Protein AF-A0A016U207-F1 (afdb_monomer_lite)

Structure (mmCIF, N/CA/C/O backbone):
data_AF-A0A016U207-F1
#
_entry.id   AF-A0A016U207-F1
#
loop_
_atom_site.group_PDB
_atom_site.id
_atom_site.type_symbol
_atom_site.label_atom_id
_atom_site.label_alt_id
_atom_site.label_comp_id
_atom_site.label_asym_id
_atom_site.label_entity_id
_atom_site.label_seq_id
_atom_site.pdbx_PDB_ins_code
_atom_site.Cartn_x
_atom_site.Cartn_y
_atom_site.Cartn_z
_atom_site.occupancy
_atom_site.B_iso_or_equiv
_atom_site.auth_seq_id
_atom_site.auth_comp_id
_atom_site.auth_asym_id
_atom_site.auth_atom_id
_atom_site.pdbx_PDB_model_num
ATOM 1 N N . MET A 1 1 ? -13.233 18.267 -4.872 1.00 52.25 1 MET A N 1
ATOM 2 C CA . MET A 1 1 ? -13.282 16.976 -4.145 1.00 52.25 1 MET A CA 1
ATOM 3 C C . MET A 1 1 ? -12.958 17.072 -2.658 1.00 52.25 1 MET A C 1
ATOM 5 O O . MET A 1 1 ? -13.547 16.322 -1.901 1.00 52.25 1 MET A O 1
ATOM 9 N N . GLN A 1 2 ? -12.142 18.030 -2.201 1.00 55.88 2 GLN A N 1
ATOM 10 C CA . GLN A 1 2 ? -11.901 18.260 -0.763 1.00 55.88 2 GLN A CA 1
ATOM 11 C C . GLN A 1 2 ? -13.176 18.560 0.059 1.00 55.88 2 GLN A C 1
ATOM 13 O O . GLN A 1 2 ? -13.174 18.408 1.270 1.00 55.88 2 GLN A O 1
ATOM 18 N N . LYS A 1 3 ? -14.283 18.926 -0.605 1.00 65.19 3 LYS A N 1
ATOM 19 C CA . LYS A 1 3 ? -15.594 19.196 0.007 1.00 65.19 3 LYS A CA 1
ATOM 20 C C . LYS A 1 3 ? -16.264 17.965 0.649 1.00 65.19 3 L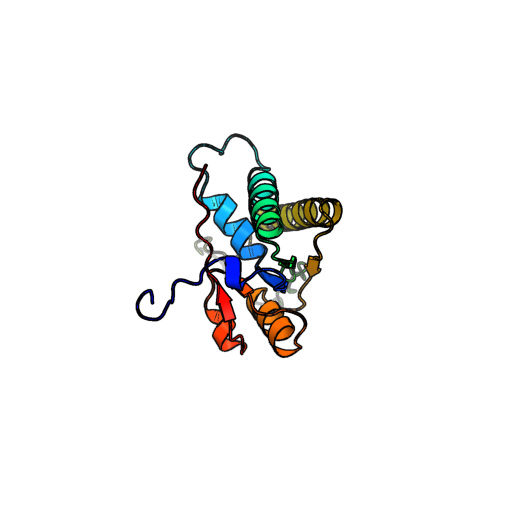YS A C 1
ATOM 22 O O . LYS A 1 3 ? -17.141 18.153 1.479 1.00 65.19 3 LYS A O 1
ATOM 27 N N . TYR A 1 4 ? -15.871 16.745 0.271 1.00 78.44 4 TYR A N 1
ATOM 28 C CA . TYR A 1 4 ? -16.461 15.494 0.783 1.00 78.44 4 TYR A CA 1
ATOM 29 C C . TYR A 1 4 ? -15.453 14.607 1.525 1.00 78.44 4 TYR A C 1
ATOM 31 O O . TYR A 1 4 ? -15.768 13.472 1.860 1.00 78.44 4 TYR A O 1
ATOM 39 N N . ALA A 1 5 ? -14.234 15.104 1.751 1.00 84.69 5 ALA A N 1
ATOM 40 C CA . ALA A 1 5 ? -13.231 14.393 2.528 1.00 84.69 5 ALA A CA 1
ATOM 41 C C . ALA A 1 5 ? -13.355 14.793 4.001 1.00 84.69 5 ALA A C 1
ATOM 43 O O . ALA A 1 5 ? -13.371 15.982 4.321 1.00 84.69 5 ALA A O 1
ATOM 44 N N . GLU A 1 6 ? -13.409 13.803 4.884 1.00 91.12 6 GLU A N 1
ATOM 45 C CA . GLU A 1 6 ? -13.373 14.006 6.328 1.00 91.12 6 GLU A CA 1
ATOM 46 C C . GLU A 1 6 ? -11.955 13.764 6.862 1.00 91.12 6 GLU A C 1
ATOM 48 O O . GLU A 1 6 ? -11.246 12.861 6.415 1.00 91.12 6 GLU A O 1
ATOM 53 N N . GLN A 1 7 ? -11.525 14.592 7.815 1.00 91.56 7 GLN A N 1
ATOM 54 C CA . GLN A 1 7 ? -10.277 14.381 8.546 1.00 91.56 7 GLN A CA 1
ATOM 55 C C . GLN A 1 7 ? -10.471 13.233 9.535 1.00 91.56 7 GLN A C 1
ATOM 57 O O . GLN A 1 7 ? -11.196 13.370 10.517 1.00 91.56 7 GLN A O 1
ATOM 62 N N . VAL A 1 8 ? -9.794 12.115 9.291 1.00 91.00 8 VAL A N 1
ATOM 63 C CA . VAL A 1 8 ? -9.872 10.934 10.153 1.00 91.00 8 VAL A CA 1
ATOM 64 C C . VAL A 1 8 ? -8.689 10.935 11.129 1.00 91.00 8 VAL A C 1
ATOM 66 O O . VAL A 1 8 ? -7.538 10.930 10.683 1.00 91.00 8 VAL A O 1
ATOM 69 N N . PRO A 1 9 ? -8.919 10.922 12.458 1.00 91.56 9 PRO A N 1
ATOM 70 C CA . PRO A 1 9 ? -7.837 10.803 13.427 1.00 91.56 9 PRO A CA 1
ATOM 71 C C . PRO A 1 9 ? -7.105 9.469 13.263 1.00 91.56 9 PRO A C 1
ATOM 73 O O . PRO A 1 9 ? -7.734 8.411 13.210 1.00 91.56 9 PRO A O 1
ATOM 76 N N . THR A 1 10 ? -5.773 9.494 13.257 1.00 88.50 10 THR A N 1
ATOM 77 C CA . THR A 1 10 ? -4.939 8.292 13.064 1.00 88.50 10 THR A CA 1
ATOM 78 C C . THR A 1 10 ? -5.195 7.203 14.107 1.00 88.50 10 THR A C 1
ATOM 80 O O . THR A 1 10 ? -5.081 6.021 13.797 1.00 88.50 10 THR A O 1
ATOM 83 N N . SER A 1 11 ? -5.613 7.576 15.319 1.00 91.00 11 SER A N 1
ATOM 84 C CA . SER A 1 11 ? -5.995 6.640 16.384 1.00 91.00 11 SER A CA 1
ATOM 85 C C . SER A 1 11 ? -7.133 5.696 15.984 1.00 91.00 11 SER A C 1
ATOM 87 O O . SER A 1 11 ? -7.146 4.547 16.422 1.00 91.00 11 SER A O 1
ATOM 89 N N . THR A 1 12 ? -8.057 6.144 15.130 1.00 94.56 12 THR A N 1
ATOM 90 C CA . THR A 1 12 ? -9.184 5.328 14.641 1.00 94.56 12 THR A CA 1
ATOM 91 C C . THR A 1 12 ? -8.753 4.261 13.633 1.00 94.56 12 THR A C 1
ATOM 93 O O . THR A 1 12 ? -9.467 3.283 13.424 1.00 94.56 12 THR A O 1
ATOM 96 N N . LEU A 1 13 ? -7.563 4.421 13.045 1.00 95.62 13 LEU A N 1
ATOM 97 C CA . LEU A 1 13 ? -6.973 3.485 12.089 1.00 95.62 13 LEU A CA 1
ATOM 98 C C . LEU A 1 13 ? -6.046 2.466 12.764 1.00 95.62 13 LEU A C 1
ATOM 100 O O . LEU A 1 13 ? -5.504 1.581 12.104 1.00 95.62 13 LEU A O 1
ATOM 104 N N . ARG A 1 14 ? -5.856 2.551 14.085 1.00 96.44 14 ARG A N 1
ATOM 105 C CA . ARG A 1 14 ? -5.037 1.584 14.816 1.00 96.44 14 ARG A CA 1
ATOM 106 C C . ARG A 1 14 ? -5.634 0.180 14.693 1.00 96.44 14 ARG A C 1
ATOM 108 O O . ARG A 1 14 ? -6.832 -0.015 14.875 1.00 96.44 14 ARG A O 1
ATOM 115 N N . ASN A 1 15 ? -4.776 -0.803 14.432 1.00 97.50 15 ASN A N 1
ATOM 116 C CA . ASN A 1 15 ? -5.096 -2.208 14.161 1.00 97.50 15 ASN A CA 1
ATOM 117 C C . ASN A 1 15 ? -5.894 -2.463 12.872 1.00 97.50 15 ASN A C 1
ATOM 119 O O . ASN A 1 15 ? -6.246 -3.614 12.610 1.00 97.50 15 ASN A O 1
ATOM 123 N N . LYS A 1 16 ? -6.163 -1.432 12.062 1.00 98.06 16 LYS A N 1
ATOM 124 C CA . LYS A 1 16 ? -6.784 -1.597 10.748 1.00 98.06 16 LYS A CA 1
ATOM 125 C C . LYS A 1 16 ? -5.773 -2.125 9.745 1.00 98.06 16 LYS A C 1
ATOM 127 O O . LYS A 1 16 ? -4.596 -1.760 9.786 1.00 98.06 16 LYS A O 1
ATOM 132 N N . THR A 1 17 ? -6.239 -2.984 8.850 1.00 98.56 17 THR A N 1
ATOM 133 C CA . THR A 1 17 ? -5.442 -3.473 7.725 1.00 98.56 17 THR A CA 1
ATOM 134 C C . THR A 1 17 ? -5.793 -2.642 6.507 1.00 98.56 17 THR A C 1
ATOM 136 O O . THR A 1 17 ? -6.951 -2.623 6.115 1.00 98.56 17 THR A O 1
ATOM 139 N N . LEU A 1 18 ? -4.833 -1.935 5.915 1.00 98.44 18 LEU A N 1
ATOM 140 C CA . LEU A 1 18 ? -5.096 -1.059 4.770 1.00 98.44 18 LEU A CA 1
ATOM 141 C C . LEU A 1 18 ? -4.319 -1.539 3.550 1.00 98.44 18 LEU A C 1
ATOM 143 O O . LEU A 1 18 ? -3.108 -1.759 3.630 1.00 98.44 18 LEU A O 1
ATOM 147 N N . ALA A 1 19 ? -5.021 -1.664 2.424 1.00 98.00 19 ALA A N 1
ATOM 148 C CA . ALA A 1 19 ? -4.381 -1.827 1.129 1.00 98.00 19 ALA A CA 1
ATOM 149 C C . ALA A 1 19 ? -3.662 -0.529 0.736 1.00 98.00 19 ALA A C 1
ATOM 151 O O . ALA A 1 19 ? -4.100 0.566 1.090 1.00 98.00 19 ALA A O 1
ATOM 152 N N . ILE A 1 20 ? -2.562 -0.642 0.004 1.00 97.19 20 ILE A N 1
ATOM 153 C CA . ILE A 1 20 ? -1.781 0.485 -0.502 1.00 97.19 20 ILE A CA 1
ATOM 154 C C . ILE A 1 20 ? -1.549 0.261 -1.981 1.00 97.19 20 ILE A C 1
ATOM 156 O O . ILE A 1 20 ? -1.004 -0.771 -2.365 1.00 97.19 20 ILE A O 1
ATOM 160 N N . ASP A 1 21 ? -1.890 1.253 -2.788 1.00 94.75 21 ASP A N 1
ATOM 161 C CA . ASP A 1 21 ? -1.554 1.251 -4.203 1.00 94.75 21 ASP A CA 1
ATOM 162 C C . ASP A 1 21 ? -0.057 1.550 -4.405 1.00 94.75 21 ASP A C 1
ATOM 164 O O . ASP A 1 21 ? 0.429 2.676 -4.231 1.00 94.75 21 ASP A O 1
ATOM 168 N N . GLY A 1 22 ? 0.697 0.504 -4.737 1.00 94.69 22 GLY A N 1
ATOM 169 C CA . GLY A 1 22 ? 2.139 0.564 -4.914 1.00 94.69 22 GLY A CA 1
ATOM 170 C C . GLY A 1 22 ? 2.565 1.331 -6.168 1.00 94.69 22 GLY A C 1
ATOM 171 O O . GLY A 1 22 ? 3.594 2.014 -6.134 1.00 94.69 22 GLY A O 1
ATOM 172 N N . HIS A 1 23 ? 1.793 1.281 -7.259 1.00 92.06 23 HIS A N 1
ATOM 173 C CA . HIS A 1 23 ? 2.138 2.005 -8.488 1.00 92.06 23 HIS A CA 1
ATOM 174 C C . HIS A 1 23 ? 1.954 3.508 -8.323 1.00 92.06 23 HIS A C 1
ATOM 176 O O . HIS A 1 23 ? 2.819 4.277 -8.757 1.00 92.06 23 HIS A O 1
ATOM 182 N N . ILE A 1 24 ? 0.917 3.935 -7.599 1.00 90.81 24 ILE A N 1
ATOM 183 C CA . ILE A 1 24 ? 0.748 5.341 -7.226 1.00 90.81 24 ILE A CA 1
ATOM 184 C C . ILE A 1 24 ? 1.940 5.835 -6.396 1.00 90.81 24 ILE A C 1
ATOM 186 O O . ILE A 1 24 ? 2.478 6.910 -6.668 1.00 90.81 24 ILE A O 1
ATOM 190 N N . TRP A 1 25 ? 2.446 5.052 -5.439 1.00 92.31 25 TRP A N 1
ATOM 191 C CA . TRP A 1 25 ? 3.637 5.438 -4.664 1.00 92.31 25 TRP A CA 1
ATOM 192 C C . TRP A 1 25 ? 4.925 5.490 -5.499 1.00 92.31 25 TRP A C 1
ATOM 194 O O . TRP A 1 25 ? 5.745 6.401 -5.325 1.00 92.31 25 TRP A O 1
ATOM 204 N N . LEU A 1 26 ? 5.122 4.549 -6.427 1.00 91.25 26 LEU A N 1
ATOM 205 C CA . LEU A 1 26 ? 6.241 4.592 -7.378 1.00 91.25 26 LEU A CA 1
ATOM 206 C C . LEU A 1 26 ? 6.175 5.835 -8.277 1.00 91.25 26 LEU A C 1
ATOM 208 O O . LEU A 1 26 ? 7.196 6.478 -8.549 1.00 91.25 26 LEU A O 1
ATOM 212 N N . TYR A 1 27 ? 4.971 6.209 -8.700 1.00 87.56 27 TYR A N 1
ATOM 213 C CA . TYR A 1 27 ? 4.737 7.408 -9.489 1.00 87.56 27 TYR A CA 1
ATOM 214 C C . TYR A 1 27 ? 5.010 8.689 -8.685 1.00 87.56 27 TYR A C 1
ATOM 216 O O . TYR A 1 27 ? 5.765 9.558 -9.127 1.00 87.56 27 TYR A O 1
ATOM 224 N N . GLU A 1 28 ? 4.461 8.800 -7.473 1.00 85.81 28 GLU A N 1
ATOM 225 C CA . GLU A 1 28 ? 4.636 9.963 -6.595 1.00 85.81 28 GLU A CA 1
ATOM 226 C C . GLU A 1 28 ? 6.098 10.185 -6.193 1.00 85.81 28 GLU A C 1
ATOM 228 O O . GLU A 1 28 ? 6.593 11.315 -6.243 1.00 85.81 28 GLU A O 1
ATOM 233 N N . SER A 1 29 ? 6.814 9.114 -5.838 1.00 83.75 29 SER A N 1
ATOM 234 C CA . SER A 1 29 ? 8.239 9.187 -5.480 1.00 83.75 29 SER A CA 1
ATOM 235 C C . SER A 1 29 ? 9.115 9.676 -6.637 1.00 83.75 29 SER A C 1
ATOM 237 O O . SER A 1 29 ? 10.124 10.343 -6.406 1.00 83.75 29 SER A O 1
ATOM 239 N N . SER A 1 30 ? 8.692 9.440 -7.882 1.00 73.25 30 SER A N 1
ATOM 240 C CA . SER A 1 30 ? 9.363 9.961 -9.076 1.00 73.25 30 SER A CA 1
ATOM 241 C C . SER A 1 30 ? 9.109 11.461 -9.302 1.00 73.25 30 SER A C 1
ATOM 243 O O . SER A 1 30 ? 9.902 12.113 -9.978 1.00 73.25 30 SER A O 1
ATOM 245 N N . ARG A 1 31 ? 8.035 12.034 -8.734 1.00 66.75 31 ARG A N 1
ATOM 246 C CA . ARG A 1 31 ? 7.661 13.456 -8.894 1.00 66.75 31 ARG A CA 1
ATOM 247 C C . ARG A 1 31 ? 8.085 14.351 -7.727 1.00 66.75 31 ARG A C 1
ATOM 249 O O . ARG A 1 31 ? 8.337 15.532 -7.941 1.00 66.75 31 ARG A O 1
ATOM 256 N N . GLY A 1 32 ? 8.153 13.817 -6.507 1.00 54.59 32 GLY A N 1
ATOM 257 C CA . GLY A 1 32 ? 8.404 14.590 -5.279 1.00 54.59 32 GLY A CA 1
ATOM 258 C C . GLY A 1 32 ? 9.864 14.990 -5.025 1.00 54.59 32 GLY A C 1
ATOM 259 O O . GLY A 1 32 ? 10.151 15.676 -4.049 1.00 54.59 32 GLY A O 1
ATOM 260 N N . CYS A 1 33 ? 10.804 14.575 -5.875 1.00 50.66 33 CYS A N 1
ATOM 261 C CA . CYS A 1 33 ? 12.238 14.717 -5.628 1.00 50.66 33 CYS A CA 1
ATOM 262 C C . CYS A 1 33 ? 12.885 15.775 -6.537 1.00 50.66 33 CYS A C 1
ATOM 264 O O . CYS A 1 33 ? 13.649 15.429 -7.431 1.00 50.66 33 CYS A O 1
ATOM 266 N N . ALA A 1 34 ? 12.648 17.066 -6.276 1.00 47.22 34 ALA A N 1
ATOM 267 C CA . ALA A 1 34 ? 13.437 18.138 -6.903 1.00 47.22 34 ALA A CA 1
ATOM 268 C C . ALA A 1 34 ? 14.913 18.127 -6.437 1.00 47.22 34 ALA A C 1
ATOM 270 O O . ALA A 1 34 ? 15.801 18.460 -7.213 1.00 47.22 34 ALA A O 1
ATOM 271 N N . ASN A 1 35 ? 15.180 17.664 -5.204 1.00 44.94 35 ASN A N 1
ATOM 272 C CA . ASN A 1 35 ? 16.523 17.660 -4.596 1.00 44.94 35 ASN A CA 1
ATOM 273 C C . ASN A 1 35 ? 17.088 16.252 -4.310 1.00 44.94 35 ASN A C 1
ATOM 275 O O . ASN A 1 35 ? 18.234 16.129 -3.894 1.00 44.94 35 ASN A O 1
ATOM 279 N N . HIS A 1 36 ? 16.321 15.180 -4.559 1.00 45.16 36 HIS A N 1
ATOM 280 C CA . HIS A 1 36 ? 16.762 13.785 -4.371 1.00 45.16 36 HIS A CA 1
ATOM 281 C C . HIS A 1 36 ? 17.086 13.071 -5.697 1.00 45.16 36 HIS A C 1
ATOM 283 O O . HIS A 1 36 ? 17.139 11.844 -5.761 1.00 45.16 36 HIS A O 1
ATOM 289 N N . PHE A 1 37 ? 17.350 13.850 -6.751 1.00 42.41 37 PHE A N 1
ATOM 290 C CA . PHE A 1 37 ? 17.795 13.402 -8.077 1.00 42.41 37 PHE A CA 1
ATOM 291 C C . PHE A 1 37 ? 19.163 12.678 -8.060 1.00 42.41 37 PHE A C 1
ATOM 293 O O . PHE A 1 37 ? 19.660 12.249 -9.094 1.00 42.41 37 PHE A O 1
ATOM 300 N N . MET A 1 38 ? 19.791 12.519 -6.890 1.00 46.53 38 MET A N 1
ATOM 301 C CA . MET A 1 38 ? 21.132 11.944 -6.756 1.00 46.53 38 MET A CA 1
ATOM 302 C C . MET A 1 38 ? 21.165 10.415 -6.604 1.00 46.53 38 MET A C 1
ATOM 304 O O . MET A 1 38 ? 22.243 9.835 -6.675 1.00 46.53 38 MET A O 1
ATOM 308 N N . SER A 1 39 ? 20.026 9.73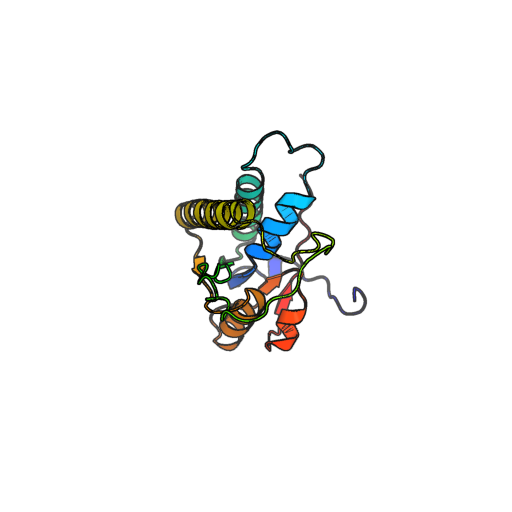1 -6.426 1.00 57.50 39 SER A N 1
ATOM 309 C CA . SER A 1 39 ? 20.005 8.262 -6.380 1.00 57.50 39 SER A CA 1
ATOM 310 C C . SER A 1 39 ? 18.770 7.697 -7.067 1.00 57.50 39 SER A C 1
ATOM 312 O O . SER A 1 39 ? 17.641 7.988 -6.674 1.00 57.50 39 SER A O 1
ATOM 314 N N . GLY A 1 40 ? 18.982 6.824 -8.058 1.00 65.75 40 GLY A N 1
ATOM 315 C CA . GLY A 1 40 ? 17.920 6.105 -8.772 1.00 65.75 40 GLY A CA 1
ATOM 316 C C . GLY A 1 40 ? 17.058 5.187 -7.891 1.00 65.75 40 GLY A C 1
ATOM 317 O O . GLY A 1 40 ? 16.143 4.557 -8.407 1.00 65.75 40 GLY A O 1
ATOM 318 N N . ALA A 1 41 ? 17.325 5.114 -6.581 1.00 77.06 41 ALA A N 1
ATOM 319 C CA . ALA A 1 41 ? 16.602 4.318 -5.590 1.00 77.06 41 ALA A CA 1
ATOM 320 C C . ALA A 1 41 ? 15.787 5.154 -4.573 1.00 77.06 41 ALA A C 1
ATOM 322 O O . ALA A 1 41 ? 15.374 4.622 -3.544 1.00 77.06 41 ALA A O 1
ATOM 323 N N . SER A 1 42 ? 15.530 6.446 -4.822 1.00 84.12 42 SER A N 1
ATOM 324 C CA . SER A 1 42 ? 14.767 7.321 -3.900 1.00 84.12 42 SER A CA 1
ATOM 325 C C . SER A 1 42 ? 13.361 6.799 -3.552 1.00 84.12 42 SER A C 1
ATOM 327 O O . SER A 1 42 ? 12.859 7.024 -2.446 1.00 84.12 42 SER A O 1
ATOM 329 N N . TYR A 1 43 ? 12.733 6.049 -4.461 1.00 89.88 43 TYR A N 1
ATOM 330 C CA . TYR A 1 43 ? 11.454 5.387 -4.207 1.00 89.88 43 TYR A CA 1
ATOM 331 C C . TYR A 1 43 ? 11.549 4.367 -3.067 1.00 89.88 43 TYR A C 1
ATOM 333 O O . TYR A 1 43 ? 10.649 4.328 -2.240 1.00 89.88 43 TYR A O 1
ATOM 341 N N . LEU A 1 44 ? 12.648 3.616 -2.933 1.00 93.38 44 LEU A N 1
ATOM 342 C CA . LEU A 1 44 ? 12.814 2.651 -1.837 1.00 93.38 44 LEU A CA 1
ATOM 343 C C . LEU A 1 44 ? 12.839 3.345 -0.474 1.00 93.38 44 LEU A C 1
ATOM 345 O O . LEU A 1 44 ? 12.191 2.886 0.461 1.00 93.38 44 LEU A O 1
ATOM 349 N N . VAL A 1 45 ? 13.519 4.491 -0.381 1.00 91.06 45 VAL A N 1
ATOM 350 C CA . VAL A 1 45 ? 13.523 5.319 0.836 1.00 91.06 45 VAL A CA 1
ATOM 351 C C . VAL A 1 45 ? 12.110 5.817 1.145 1.00 91.06 45 VAL A C 1
ATOM 353 O O . VAL A 1 45 ? 11.677 5.795 2.296 1.00 91.06 45 VAL A O 1
ATOM 356 N N . THR A 1 46 ? 11.359 6.210 0.113 1.00 90.44 46 THR A N 1
ATOM 357 C CA . THR A 1 46 ? 9.961 6.634 0.261 1.00 90.44 46 THR A CA 1
ATOM 358 C C . THR A 1 46 ? 9.095 5.494 0.798 1.00 90.44 46 THR A C 1
ATOM 360 O O . THR A 1 46 ? 8.387 5.687 1.783 1.00 90.44 46 THR A O 1
ATOM 363 N N . PHE A 1 47 ? 9.175 4.304 0.197 1.00 94.75 47 PHE A N 1
ATOM 364 C CA . PHE A 1 47 ? 8.450 3.117 0.654 1.00 94.75 47 PHE A CA 1
ATOM 365 C C . PHE A 1 47 ? 8.804 2.775 2.101 1.00 94.75 47 PHE A C 1
ATOM 367 O O . PHE A 1 47 ? 7.901 2.655 2.926 1.00 94.75 47 PHE A O 1
ATOM 374 N N . PHE A 1 48 ? 10.097 2.699 2.430 1.00 95.50 48 PHE A N 1
ATOM 375 C CA . PHE A 1 48 ? 10.561 2.404 3.783 1.00 95.50 48 PHE A CA 1
ATOM 376 C C . PHE A 1 48 ? 9.963 3.375 4.809 1.00 95.50 48 PHE A C 1
ATOM 378 O O . PHE A 1 48 ? 9.292 2.944 5.746 1.00 95.50 48 PHE A O 1
ATOM 385 N N . ASN A 1 49 ? 10.126 4.684 4.597 1.00 93.38 49 ASN A N 1
ATOM 386 C CA . ASN A 1 49 ? 9.657 5.703 5.537 1.00 93.38 49 ASN A CA 1
ATOM 387 C C . ASN A 1 49 ? 8.129 5.699 5.684 1.00 93.38 49 ASN A C 1
ATOM 389 O O . ASN A 1 49 ? 7.609 5.793 6.797 1.00 93.38 49 ASN A O 1
ATOM 393 N N . ARG A 1 50 ? 7.391 5.568 4.573 1.00 95.00 50 ARG A N 1
ATOM 394 C CA . ARG A 1 50 ? 5.922 5.540 4.606 1.00 95.00 50 ARG A CA 1
ATOM 395 C C . ARG A 1 50 ? 5.403 4.302 5.339 1.00 95.00 50 ARG A C 1
ATOM 397 O O . ARG A 1 50 ? 4.501 4.432 6.160 1.00 95.00 50 ARG A O 1
ATOM 404 N N . ILE A 1 51 ? 5.982 3.129 5.083 1.00 97.12 51 ILE A N 1
ATOM 405 C CA . ILE A 1 51 ? 5.615 1.880 5.765 1.00 97.12 51 ILE A CA 1
ATOM 406 C C . ILE A 1 51 ? 5.934 1.953 7.256 1.00 97.12 51 ILE A C 1
ATOM 408 O O . ILE A 1 51 ? 5.057 1.651 8.061 1.00 97.12 51 ILE A O 1
ATOM 412 N N . GLN A 1 52 ? 7.140 2.393 7.633 1.00 96.25 52 GLN A N 1
ATOM 413 C CA . GLN A 1 52 ? 7.516 2.574 9.040 1.00 96.25 52 GLN A CA 1
ATOM 414 C C . GLN A 1 52 ? 6.491 3.448 9.766 1.00 96.25 52 GLN A C 1
ATOM 416 O O . GLN A 1 52 ? 5.966 3.056 10.805 1.00 96.25 52 GLN A O 1
ATOM 421 N N . ARG A 1 53 ? 6.097 4.572 9.157 1.00 94.81 53 ARG A N 1
ATOM 422 C CA . ARG A 1 53 ? 5.107 5.474 9.746 1.00 94.81 53 ARG A CA 1
ATOM 423 C C . ARG A 1 53 ? 3.729 4.834 9.935 1.00 94.81 53 ARG A C 1
ATOM 425 O O . ARG A 1 53 ? 3.062 5.103 10.931 1.00 94.81 53 ARG A O 1
ATOM 432 N N . LEU A 1 54 ? 3.280 4.006 8.991 1.00 96.38 54 LEU A N 1
ATOM 433 C CA . LEU A 1 54 ? 2.009 3.284 9.121 1.00 96.38 54 LEU A CA 1
ATOM 434 C C . LEU A 1 54 ? 2.070 2.258 10.260 1.00 96.38 54 LEU A C 1
ATOM 436 O O . LEU A 1 54 ? 1.148 2.192 11.076 1.00 96.38 54 LEU A O 1
ATOM 440 N N . LEU A 1 55 ? 3.177 1.518 10.356 1.00 96.50 55 LEU A N 1
ATOM 441 C CA . LEU A 1 55 ? 3.403 0.537 11.417 1.00 96.50 55 LEU A CA 1
ATOM 442 C C . LEU A 1 55 ? 3.467 1.194 12.806 1.00 96.50 55 LEU A C 1
ATOM 444 O O . LEU A 1 55 ? 2.870 0.669 13.743 1.00 96.50 55 LEU A O 1
ATOM 448 N N . GLU A 1 56 ? 4.098 2.366 12.942 1.00 95.31 56 GLU A N 1
ATOM 449 C CA . GLU A 1 56 ? 4.126 3.153 14.192 1.00 95.31 56 GLU A CA 1
ATOM 450 C C . GLU A 1 56 ? 2.725 3.535 14.689 1.00 95.31 56 GLU A C 1
ATOM 452 O O . GLU A 1 56 ? 2.450 3.512 15.889 1.00 95.31 56 GLU A O 1
ATOM 457 N N . VAL A 1 57 ? 1.819 3.874 13.767 1.00 95.19 57 VAL A N 1
ATOM 458 C CA . VAL A 1 57 ? 0.409 4.175 14.076 1.00 95.19 57 VAL A CA 1
ATOM 459 C C . VAL A 1 57 ? -0.374 2.899 14.434 1.00 95.19 57 VAL A C 1
ATOM 461 O O . VAL A 1 57 ? -1.455 2.962 15.024 1.00 95.19 57 VAL A O 1
ATOM 464 N N . GLY A 1 58 ? 0.181 1.723 14.135 1.00 96.94 58 GLY A N 1
ATOM 465 C CA . GLY A 1 58 ? -0.456 0.423 14.320 1.00 96.94 58 GLY A CA 1
ATOM 466 C C . GLY A 1 58 ? -1.360 0.020 13.156 1.00 96.94 58 GLY A C 1
ATOM 467 O O . GLY A 1 58 ? -2.218 -0.840 13.339 1.00 96.94 58 GLY A O 1
ATOM 468 N N . ILE A 1 59 ? -1.203 0.636 11.982 1.00 98.00 59 ILE A N 1
ATOM 469 C CA . ILE A 1 59 ? -1.846 0.190 10.741 1.00 98.00 59 ILE A CA 1
ATOM 470 C C . ILE A 1 59 ? -1.063 -1.009 10.200 1.00 98.00 59 ILE A C 1
ATOM 472 O O . ILE A 1 59 ? 0.166 -1.016 10.219 1.00 98.00 59 ILE A O 1
ATOM 476 N N . ARG A 1 60 ? -1.772 -2.016 9.689 1.00 98.31 60 ARG A N 1
ATOM 477 C CA . ARG A 1 60 ? -1.191 -3.194 9.035 1.00 98.31 60 ARG A CA 1
ATOM 478 C C . ARG A 1 60 ? -1.246 -3.011 7.513 1.00 98.31 60 ARG A C 1
ATOM 480 O O . ARG A 1 60 ? -2.317 -3.184 6.934 1.00 98.31 60 ARG A O 1
ATOM 487 N N . PRO A 1 61 ? -0.149 -2.616 6.852 1.00 98.25 61 PRO A N 1
ATOM 488 C CA . PRO A 1 61 ? -0.167 -2.375 5.416 1.00 98.25 61 PRO A CA 1
ATOM 489 C C . PRO A 1 61 ? -0.202 -3.683 4.614 1.00 98.25 61 PRO A C 1
ATOM 491 O O . PRO A 1 61 ? 0.460 -4.659 4.971 1.00 98.25 61 PRO A O 1
ATOM 494 N N . VAL A 1 62 ? -0.930 -3.668 3.498 1.00 98.19 62 VAL A N 1
ATOM 495 C CA . VAL A 1 62 ? -0.850 -4.658 2.414 1.00 98.19 62 VAL A CA 1
ATOM 496 C C . VAL A 1 62 ? -0.598 -3.889 1.124 1.00 98.19 62 VAL A C 1
ATOM 498 O O . VAL A 1 62 ? -1.446 -3.111 0.700 1.00 98.19 62 VAL A O 1
ATOM 501 N N . VAL A 1 63 ? 0.568 -4.052 0.507 1.00 97.81 63 VAL A N 1
ATOM 502 C CA . VAL A 1 63 ? 0.903 -3.311 -0.717 1.00 97.81 63 VAL A CA 1
ATOM 503 C C . VAL A 1 63 ? 0.436 -4.092 -1.934 1.00 97.81 63 VAL A C 1
ATOM 505 O O . VAL A 1 63 ? 0.700 -5.285 -2.044 1.00 97.81 63 VAL A O 1
ATOM 508 N N . VAL A 1 64 ? -0.243 -3.417 -2.852 1.00 96.81 64 VAL A N 1
ATOM 509 C CA . VAL A 1 64 ? -0.766 -3.987 -4.089 1.00 96.81 64 VAL A CA 1
ATOM 510 C C . VAL A 1 64 ? -0.016 -3.374 -5.265 1.00 96.81 64 VAL A C 1
ATOM 512 O O . VAL A 1 64 ? 0.033 -2.154 -5.399 1.00 96.81 64 VAL A O 1
ATOM 515 N N . PHE A 1 65 ? 0.567 -4.214 -6.114 1.00 95.00 65 PHE A N 1
ATOM 516 C CA . PHE A 1 65 ? 1.133 -3.799 -7.395 1.00 95.00 65 PHE A CA 1
ATOM 517 C C . PHE A 1 65 ? 0.349 -4.439 -8.534 1.00 95.00 65 PHE A C 1
ATOM 519 O O . PHE A 1 65 ? 0.120 -5.644 -8.547 1.00 95.00 65 PHE A O 1
ATOM 526 N N . ASP A 1 66 ? -0.021 -3.630 -9.510 1.00 89.94 66 ASP A N 1
ATOM 527 C CA . ASP A 1 66 ? -0.609 -4.005 -10.789 1.00 89.94 66 ASP A CA 1
ATOM 528 C C . ASP A 1 66 ? 0.241 -5.037 -11.524 1.00 89.94 66 ASP A C 1
ATOM 530 O O . ASP A 1 66 ? 1.472 -5.120 -11.393 1.00 89.94 66 ASP A O 1
ATOM 534 N N . LYS A 1 67 ? -0.423 -5.777 -12.407 1.00 80.81 67 LYS A N 1
ATOM 535 C CA . LYS A 1 67 ? 0.274 -6.639 -13.346 1.00 80.81 67 LYS A CA 1
ATOM 536 C C . LYS A 1 67 ? 1.058 -5.796 -14.345 1.00 80.81 67 LYS A C 1
ATOM 538 O O . LYS A 1 67 ? 0.491 -5.176 -15.243 1.00 80.81 67 LYS A O 1
ATOM 543 N N . ILE A 1 68 ? 2.381 -5.896 -14.298 1.00 78.88 68 ILE A N 1
ATOM 544 C CA . ILE A 1 68 ? 3.211 -5.394 -15.392 1.00 78.88 68 ILE A CA 1
ATOM 545 C C . ILE A 1 68 ? 3.119 -6.394 -16.546 1.00 78.88 68 ILE A C 1
ATOM 547 O O . ILE A 1 68 ? 3.795 -7.426 -16.544 1.00 78.88 68 ILE A O 1
ATOM 551 N N . THR A 1 69 ? 2.243 -6.111 -17.512 1.00 70.00 69 THR A N 1
ATOM 552 C CA . THR A 1 69 ? 2.000 -6.991 -18.662 1.00 70.00 69 THR A CA 1
ATOM 553 C C . THR A 1 69 ? 3.307 -7.351 -19.373 1.00 70.00 69 THR A C 1
ATOM 555 O O . THR A 1 69 ? 4.183 -6.519 -19.618 1.00 70.00 69 THR A O 1
ATOM 558 N N . GLU A 1 70 ? 3.493 -8.639 -19.658 1.00 59.06 70 GLU A N 1
ATOM 559 C CA . GLU A 1 70 ? 4.608 -9.075 -20.487 1.00 59.06 70 GLU A CA 1
ATOM 560 C C . GLU A 1 70 ? 4.334 -8.675 -21.929 1.00 59.06 70 GLU A C 1
ATOM 562 O O . GLU A 1 70 ? 3.205 -8.746 -22.413 1.00 59.06 70 GLU A O 1
ATOM 567 N N . PHE A 1 71 ? 5.375 -8.194 -22.598 1.00 53.59 71 PHE A N 1
ATOM 568 C CA . PHE A 1 71 ? 5.285 -7.717 -23.963 1.00 53.59 71 PHE A CA 1
ATOM 569 C C . PHE A 1 71 ? 4.969 -8.907 -24.875 1.00 53.59 71 PHE A C 1
ATOM 571 O O . PHE A 1 71 ? 5.864 -9.632 -25.301 1.00 53.59 71 PHE A O 1
ATOM 578 N N . HIS A 1 72 ? 3.699 -9.128 -25.189 1.00 43.12 72 HIS A N 1
ATOM 579 C CA . HIS A 1 72 ? 3.353 -9.924 -26.352 1.00 43.12 72 HIS A CA 1
ATOM 580 C C . HIS A 1 72 ? 3.413 -8.975 -27.537 1.00 43.12 72 HIS A C 1
ATOM 582 O O . HIS A 1 72 ? 2.529 -8.141 -27.717 1.00 43.12 72 HIS A O 1
ATOM 588 N N . SER A 1 73 ? 4.492 -9.059 -28.319 1.00 38.16 73 SER A N 1
ATOM 589 C CA . SER A 1 73 ? 4.543 -8.426 -29.633 1.00 38.16 73 SER A CA 1
ATOM 590 C C . SER A 1 73 ? 3.263 -8.792 -30.376 1.00 38.16 73 SER A C 1
ATOM 592 O O . SER A 1 73 ? 3.070 -9.954 -30.731 1.00 38.16 73 SER A O 1
ATOM 594 N N . CYS A 1 74 ? 2.374 -7.826 -30.598 1.00 39.97 74 CYS A N 1
ATOM 595 C CA . CYS A 1 74 ? 1.281 -8.011 -31.537 1.00 39.97 74 CYS A CA 1
ATOM 596 C C . CYS A 1 74 ? 1.938 -8.348 -32.884 1.00 39.97 74 CYS A C 1
ATOM 598 O O . CYS A 1 74 ? 2.730 -7.531 -33.368 1.00 39.97 74 CYS A O 1
ATOM 600 N N . PRO A 1 75 ? 1.678 -9.512 -33.506 1.00 38.59 75 PRO A N 1
ATOM 601 C CA . PRO A 1 75 ? 2.104 -9.722 -34.873 1.00 38.59 75 PRO A CA 1
ATOM 602 C C . PRO A 1 75 ? 1.277 -8.751 -35.709 1.00 38.59 75 PRO A C 1
ATOM 604 O O . PRO A 1 75 ? 0.082 -8.953 -35.921 1.00 38.59 75 PRO A O 1
ATOM 607 N N . SER A 1 76 ? 1.895 -7.648 -36.123 1.00 45.78 76 SER A N 1
ATOM 608 C CA . SER A 1 76 ? 1.328 -6.727 -37.095 1.00 45.78 76 SER A CA 1
ATOM 609 C C . SER A 1 76 ? 0.997 -7.540 -38.342 1.00 45.78 76 SER A C 1
ATOM 611 O O . SER A 1 76 ? 1.899 -7.937 -39.080 1.00 45.78 76 SER A O 1
ATOM 613 N N . VAL A 1 77 ? -0.284 -7.845 -38.552 1.00 42.06 77 VAL A N 1
ATOM 614 C CA . VAL A 1 77 ? -0.759 -8.521 -39.759 1.00 42.06 77 VAL A CA 1
ATOM 615 C C . VAL A 1 77 ? -0.305 -7.691 -40.956 1.0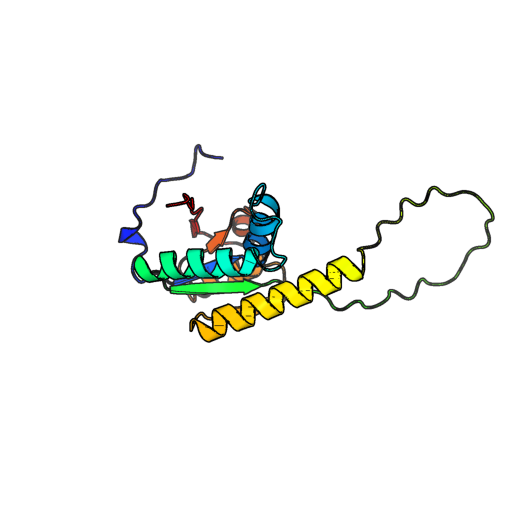0 42.06 77 VAL A C 1
ATOM 617 O O . VAL A 1 77 ? -0.669 -6.525 -41.113 1.00 42.06 77 VAL A O 1
ATOM 620 N N . ALA A 1 78 ? 0.562 -8.293 -41.764 1.00 48.50 78 ALA A N 1
ATOM 621 C CA . ALA A 1 78 ? 1.085 -7.714 -42.982 1.00 48.50 78 ALA A CA 1
ATOM 622 C C . ALA A 1 78 ? -0.055 -7.475 -43.981 1.00 48.50 78 ALA A C 1
ATOM 624 O O . ALA A 1 78 ? -0.709 -8.424 -44.401 1.00 48.50 78 ALA A O 1
ATOM 625 N N . ASN A 1 79 ? -0.273 -6.215 -44.368 1.00 42.81 79 ASN A N 1
ATOM 626 C CA . ASN A 1 79 ? -0.500 -5.804 -45.758 1.00 42.81 79 ASN A CA 1
ATOM 627 C C . ASN A 1 79 ? -0.822 -4.311 -45.838 1.00 42.81 79 ASN A C 1
ATOM 629 O O . ASN A 1 79 ? -1.893 -3.888 -45.414 1.00 42.81 79 ASN A O 1
ATOM 633 N N . SER A 1 80 ? 0.065 -3.523 -46.451 1.00 38.84 80 SER A N 1
ATOM 634 C CA . SER A 1 80 ? -0.263 -2.689 -47.624 1.00 38.84 80 SER A CA 1
ATOM 635 C C . SER A 1 80 ? 0.920 -1.803 -48.043 1.00 38.84 80 SER A C 1
ATOM 637 O O . SER A 1 80 ? 1.488 -1.030 -47.276 1.00 38.84 80 SER A O 1
ATOM 639 N N . HIS A 1 81 ? 1.273 -1.938 -49.320 1.00 46.66 81 HIS A N 1
ATOM 640 C CA . HIS A 1 81 ? 2.140 -1.060 -50.096 1.00 46.66 81 HIS A CA 1
ATOM 641 C C . HIS A 1 81 ? 1.611 0.387 -50.095 1.00 46.66 81 HIS A C 1
ATOM 643 O O . HIS A 1 81 ? 0.680 0.668 -50.838 1.00 46.66 81 HIS A O 1
ATOM 649 N N . VAL A 1 82 ? 2.235 1.325 -49.370 1.00 41.22 82 VAL A N 1
ATOM 650 C CA . VAL A 1 82 ? 2.219 2.765 -49.719 1.00 41.22 82 VAL A CA 1
ATOM 651 C C . VAL A 1 82 ? 3.518 3.429 -49.247 1.00 41.22 82 VAL A C 1
ATOM 653 O O . VAL A 1 82 ? 3.901 3.347 -48.082 1.00 41.22 82 VAL A O 1
ATOM 656 N N . LYS A 1 83 ? 4.208 4.106 -50.171 1.00 40.12 83 LYS A N 1
ATOM 657 C CA . LYS A 1 83 ? 5.411 4.905 -49.909 1.00 40.12 83 LYS A CA 1
ATOM 658 C C . LYS A 1 83 ? 5.064 6.280 -49.304 1.00 40.12 83 LYS A C 1
ATOM 660 O O . LYS A 1 83 ? 4.197 6.974 -49.817 1.00 40.12 83 LYS A O 1
ATOM 665 N N . LYS A 1 84 ? 5.931 6.689 -48.368 1.00 38.19 84 LYS A N 1
ATOM 666 C CA . LYS A 1 84 ? 6.362 8.049 -47.963 1.00 38.19 84 LYS A CA 1
ATOM 667 C C . LYS A 1 84 ? 5.540 8.899 -46.969 1.00 38.19 84 LYS A C 1
ATOM 669 O O . LYS A 1 84 ? 4.337 9.081 -47.061 1.00 38.19 84 LYS A O 1
ATOM 674 N N . SER A 1 85 ? 6.354 9.463 -46.063 1.00 44.44 85 SER A N 1
ATOM 675 C CA . SER A 1 85 ? 6.184 10.515 -45.050 1.00 44.44 85 SER A CA 1
ATOM 676 C C . SER A 1 85 ? 5.074 10.342 -44.016 1.00 44.44 85 SER A C 1
ATOM 678 O O . SER A 1 85 ? 3.968 10.854 -44.177 1.00 44.44 85 SER A O 1
ATOM 680 N N . LYS A 1 86 ? 5.414 9.743 -42.871 1.00 37.72 86 LYS A N 1
ATOM 681 C CA . LYS A 1 86 ? 4.666 9.963 -41.632 1.00 37.72 86 LYS A CA 1
ATOM 682 C C . LYS A 1 86 ? 5.621 10.327 -40.505 1.00 37.72 86 LYS A C 1
ATOM 684 O O . LYS A 1 86 ? 6.579 9.618 -40.222 1.00 37.72 86 LYS A O 1
ATOM 689 N N . ARG A 1 87 ? 5.322 11.484 -39.915 1.00 39.78 87 ARG A N 1
ATOM 690 C CA . ARG A 1 87 ? 5.779 11.978 -38.616 1.00 39.78 87 ARG A CA 1
ATOM 691 C C . ARG A 1 87 ? 5.855 10.789 -37.657 1.00 39.78 87 ARG A C 1
ATOM 693 O O . ARG A 1 87 ? 4.862 10.078 -37.516 1.00 39.78 87 ARG A O 1
ATOM 700 N N . SER A 1 88 ? 7.000 10.562 -37.028 1.00 38.66 88 SER A N 1
ATOM 701 C CA . SER A 1 88 ? 7.186 9.511 -36.026 1.00 38.66 88 SER A CA 1
ATOM 702 C C . SER A 1 88 ? 6.464 9.887 -34.725 1.00 38.66 88 SER A C 1
ATOM 704 O O . SER A 1 88 ? 7.085 10.201 -33.719 1.00 38.66 88 SER A O 1
ATOM 706 N N . GLY A 1 89 ? 5.131 9.906 -34.772 1.00 41.19 89 GLY A N 1
ATOM 707 C CA . GLY A 1 89 ? 4.227 9.925 -33.624 1.00 41.19 89 GLY A CA 1
ATOM 708 C C . GLY A 1 89 ? 3.764 8.505 -33.312 1.00 41.19 89 GLY A C 1
ATOM 709 O O . GLY A 1 89 ? 2.572 8.218 -33.356 1.00 41.19 89 GLY A O 1
ATOM 710 N N . GLY A 1 90 ? 4.714 7.593 -33.099 1.00 41.66 90 GLY A N 1
ATOM 711 C CA . GLY A 1 90 ? 4.412 6.225 -32.696 1.00 41.66 90 GLY A CA 1
ATOM 712 C C . GLY A 1 90 ? 4.145 6.178 -31.197 1.00 41.66 90 GLY A C 1
ATOM 713 O O . GLY A 1 90 ? 5.075 6.332 -30.411 1.00 41.66 90 GLY A O 1
ATOM 714 N N . HIS A 1 91 ? 2.889 5.959 -30.805 1.00 47.06 91 HIS A N 1
ATOM 715 C CA . HIS A 1 91 ? 2.519 5.515 -29.461 1.00 47.06 91 HIS A CA 1
ATOM 716 C C . HIS A 1 91 ? 3.057 4.095 -29.227 1.00 47.06 91 HIS A C 1
ATOM 718 O O . HIS A 1 91 ? 2.337 3.110 -29.357 1.00 47.06 91 HIS A O 1
ATOM 724 N N . GLY A 1 92 ? 4.355 3.995 -28.948 1.00 48.09 92 GLY A N 1
ATOM 725 C CA . GLY A 1 92 ? 5.019 2.782 -28.494 1.00 48.09 92 GLY A CA 1
ATOM 726 C C . GLY A 1 92 ? 5.605 3.043 -27.115 1.00 48.09 92 GLY A C 1
ATOM 727 O O . GLY A 1 92 ? 6.427 3.944 -26.958 1.00 48.09 92 GLY A O 1
ATOM 728 N N . TRP A 1 93 ? 5.159 2.286 -26.115 1.00 55.72 93 TRP A N 1
ATOM 729 C CA . TRP A 1 93 ? 5.766 2.297 -24.787 1.00 55.72 93 TRP A CA 1
ATOM 730 C C . TRP A 1 93 ? 7.260 1.972 -24.913 1.00 55.72 93 TRP A C 1
ATOM 732 O O . TRP A 1 93 ? 7.641 1.019 -25.592 1.00 55.72 93 TRP A O 1
ATOM 742 N N . ASN A 1 94 ? 8.109 2.800 -24.304 1.00 75.56 94 ASN A N 1
ATOM 743 C CA . ASN A 1 94 ? 9.557 2.631 -24.347 1.00 75.56 94 ASN A CA 1
ATOM 744 C C . ASN A 1 94 ? 9.942 1.360 -23.560 1.00 75.56 94 ASN A C 1
ATOM 746 O O . ASN A 1 94 ? 9.686 1.281 -22.359 1.00 75.56 94 ASN A O 1
ATOM 750 N N . LEU A 1 95 ? 10.547 0.373 -24.233 1.00 79.19 95 LEU A N 1
ATOM 751 C CA . LEU A 1 95 ? 10.975 -0.900 -23.635 1.00 79.19 95 LEU A CA 1
ATOM 752 C C . LEU A 1 95 ? 11.903 -0.695 -22.425 1.00 79.19 95 LEU A C 1
ATOM 754 O O . LEU A 1 95 ? 11.808 -1.433 -21.446 1.00 79.19 95 LEU A O 1
ATOM 758 N N . ASP A 1 96 ? 12.749 0.334 -22.457 1.00 79.81 96 ASP A N 1
ATOM 759 C CA . ASP A 1 96 ? 13.643 0.667 -21.349 1.00 79.81 96 ASP A CA 1
ATOM 760 C C . ASP A 1 96 ? 12.849 1.157 -20.133 1.00 79.81 96 ASP A C 1
ATOM 762 O O . ASP A 1 96 ? 13.122 0.748 -19.006 1.00 79.81 96 ASP A O 1
ATOM 766 N N . ALA A 1 97 ? 11.809 1.968 -20.356 1.00 81.12 97 ALA A N 1
ATOM 767 C CA . ALA A 1 97 ? 10.921 2.429 -19.289 1.00 81.12 97 ALA A CA 1
ATOM 768 C C . ALA A 1 97 ? 10.116 1.271 -18.676 1.00 81.12 97 ALA A C 1
ATOM 770 O O . ALA A 1 97 ? 9.936 1.219 -17.460 1.00 81.12 97 ALA A O 1
ATOM 771 N N . HIS A 1 98 ? 9.679 0.317 -19.505 1.00 83.25 98 HIS A N 1
ATOM 772 C CA . HIS A 1 98 ? 8.997 -0.899 -19.054 1.00 83.25 98 HIS A CA 1
ATOM 773 C C . HIS A 1 98 ? 9.889 -1.764 -18.160 1.00 83.25 98 HIS A C 1
ATOM 775 O O . HIS A 1 98 ? 9.489 -2.176 -17.070 1.00 83.25 98 HIS A O 1
ATOM 781 N N . ASN A 1 99 ? 11.121 -2.013 -18.604 1.00 87.25 99 ASN A N 1
ATOM 782 C CA . ASN A 1 99 ? 12.095 -2.800 -17.852 1.00 87.25 99 ASN A CA 1
ATOM 783 C C . ASN A 1 99 ? 12.501 -2.109 -16.544 1.00 87.25 99 ASN A C 1
ATOM 785 O O . ASN A 1 99 ? 12.642 -2.771 -15.514 1.00 87.25 99 ASN A O 1
ATOM 789 N N . GLU A 1 100 ? 12.637 -0.784 -16.558 1.00 87.44 100 GLU A N 1
ATOM 790 C CA . GLU A 1 100 ? 12.911 -0.005 -15.353 1.00 87.44 100 GLU A CA 1
ATOM 791 C C . GLU A 1 100 ? 11.747 -0.083 -14.354 1.00 87.44 100 GLU A C 1
ATOM 793 O O . GLU A 1 100 ? 11.983 -0.301 -13.167 1.00 87.44 100 GLU A O 1
ATOM 798 N N . LEU A 1 101 ? 10.490 0.001 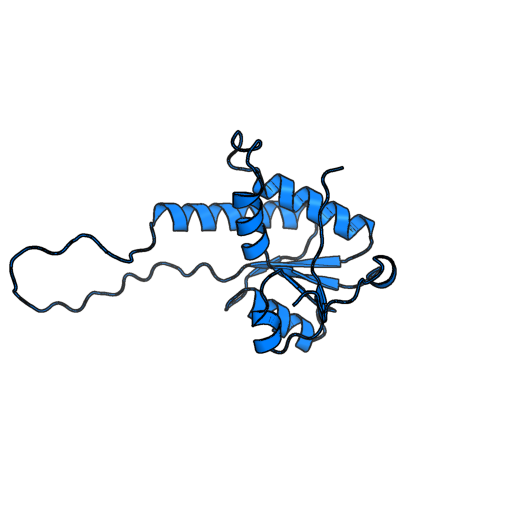-14.807 1.00 88.62 101 LEU A N 1
ATOM 799 C CA . LEU A 1 101 ? 9.329 -0.177 -13.928 1.00 88.62 101 LEU A CA 1
ATOM 800 C C . LEU A 1 101 ? 9.310 -1.572 -13.290 1.00 88.62 101 LEU A C 1
ATOM 802 O O . LEU A 1 101 ? 9.160 -1.677 -12.072 1.00 88.62 101 LEU A O 1
ATOM 806 N N . LYS A 1 102 ? 9.544 -2.631 -14.080 1.00 90.50 102 LYS A N 1
ATOM 807 C CA . LYS A 1 102 ? 9.667 -4.006 -13.561 1.00 90.50 102 LYS A CA 1
ATOM 808 C C . LYS A 1 102 ? 10.722 -4.109 -12.470 1.00 90.50 102 LYS A C 1
ATOM 810 O O . LYS A 1 102 ? 10.464 -4.671 -11.408 1.00 90.50 102 LYS A O 1
ATOM 815 N N . LYS A 1 103 ? 11.898 -3.529 -12.711 1.00 91.31 103 LYS A N 1
ATOM 816 C CA . LYS A 1 103 ? 12.995 -3.513 -11.741 1.00 91.31 103 LYS A CA 1
ATOM 817 C C . LYS A 1 103 ? 12.609 -2.775 -10.458 1.00 91.31 103 LYS A C 1
ATOM 819 O O . LYS A 1 103 ? 12.954 -3.228 -9.370 1.00 91.31 103 LYS A O 1
ATOM 824 N N . ARG A 1 104 ? 11.893 -1.654 -10.565 1.00 92.62 104 ARG A N 1
ATOM 825 C CA . ARG A 1 104 ? 11.437 -0.876 -9.405 1.00 92.62 104 ARG A CA 1
ATOM 826 C C . ARG A 1 104 ? 10.405 -1.618 -8.570 1.00 92.62 104 ARG A C 1
ATOM 828 O O . ARG A 1 104 ? 10.561 -1.652 -7.353 1.00 92.62 104 ARG A O 1
ATOM 835 N N . VAL A 1 105 ? 9.409 -2.236 -9.207 1.00 93.75 105 VAL A N 1
ATOM 836 C CA . VAL A 1 105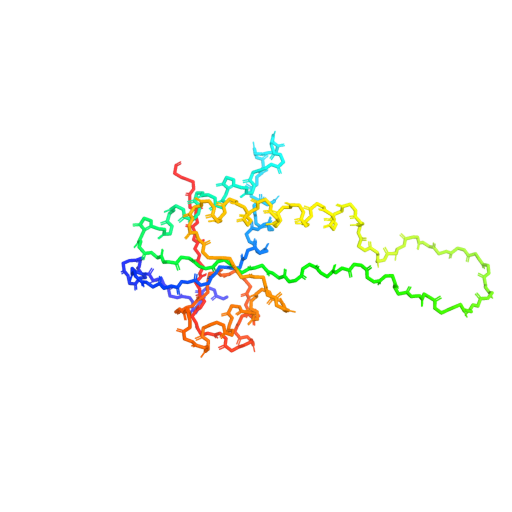 ? 8.414 -3.069 -8.513 1.00 93.75 105 VAL A CA 1
ATOM 837 C C . VAL A 1 105 ? 9.096 -4.237 -7.809 1.00 93.75 105 VAL A C 1
ATOM 839 O O . VAL A 1 105 ? 8.881 -4.417 -6.616 1.00 93.75 105 VAL A O 1
ATOM 842 N N . TYR A 1 106 ? 10.007 -4.939 -8.489 1.00 94.69 106 TYR A N 1
ATOM 843 C CA . TYR A 1 106 ? 10.787 -6.016 -7.877 1.00 94.69 106 TYR A CA 1
ATOM 844 C C . TYR A 1 106 ? 11.573 -5.537 -6.647 1.00 94.69 106 TYR A C 1
ATOM 846 O O . TYR A 1 106 ? 11.463 -6.113 -5.570 1.00 94.69 106 TYR A O 1
ATOM 854 N N . ASN A 1 107 ? 12.338 -4.448 -6.760 1.00 95.44 107 ASN A N 1
ATOM 855 C CA . ASN A 1 107 ? 13.121 -3.943 -5.629 1.00 95.44 107 ASN A CA 1
ATOM 856 C C . ASN A 1 107 ? 12.235 -3.480 -4.461 1.00 95.44 107 ASN A C 1
ATOM 858 O O . ASN A 1 107 ? 12.602 -3.673 -3.301 1.00 95.44 107 ASN A O 1
ATOM 862 N N . ALA A 1 108 ? 11.088 -2.858 -4.755 1.00 95.94 108 ALA A N 1
ATOM 863 C CA . ALA A 1 108 ? 10.130 -2.442 -3.738 1.00 95.94 108 ALA A CA 1
ATOM 864 C C . ALA A 1 108 ? 9.508 -3.657 -3.034 1.00 95.94 108 ALA A C 1
ATOM 866 O O . ALA A 1 108 ? 9.451 -3.674 -1.809 1.00 95.94 108 ALA A O 1
ATOM 867 N N . GLU A 1 109 ? 9.126 -4.696 -3.777 1.00 96.38 109 GLU A N 1
ATOM 868 C CA . GLU A 1 109 ? 8.648 -5.966 -3.226 1.00 96.38 109 GLU A CA 1
ATOM 869 C C . GLU A 1 109 ? 9.691 -6.606 -2.297 1.00 96.38 109 GLU A C 1
ATOM 871 O O . GLU A 1 109 ? 9.361 -6.967 -1.169 1.00 96.38 109 GLU A O 1
ATOM 876 N N . GLN A 1 110 ? 10.960 -6.693 -2.714 1.00 97.50 110 GLN A N 1
ATOM 877 C CA . GLN A 1 110 ? 12.024 -7.255 -1.871 1.00 97.50 110 GLN A CA 1
ATOM 878 C C . GLN A 1 110 ? 12.201 -6.468 -0.565 1.00 97.50 110 GLN A C 1
ATOM 880 O O . GLN A 1 110 ? 12.341 -7.060 0.507 1.00 97.50 110 GLN A O 1
ATOM 885 N N . LEU A 1 111 ? 12.160 -5.134 -0.632 1.00 97.62 111 LEU A N 1
ATOM 886 C CA . LEU A 1 111 ? 12.198 -4.284 0.556 1.00 97.62 111 LEU A CA 1
ATOM 887 C C . LEU A 1 111 ? 11.007 -4.565 1.483 1.00 97.62 111 LEU A C 1
ATOM 889 O O . LEU A 1 111 ? 11.201 -4.767 2.679 1.00 97.62 111 LEU A O 1
ATOM 893 N N . LEU A 1 112 ? 9.791 -4.593 0.939 1.00 98.06 112 LEU A N 1
ATOM 894 C CA . LEU A 1 112 ? 8.557 -4.806 1.697 1.00 98.06 112 LEU A CA 1
ATOM 895 C C . LEU A 1 112 ? 8.529 -6.179 2.374 1.00 98.06 112 LEU A C 1
ATOM 897 O O . LEU A 1 112 ? 8.218 -6.265 3.563 1.00 98.06 112 LEU A O 1
ATOM 901 N N . ASN A 1 113 ? 8.947 -7.224 1.660 1.00 97.44 113 ASN A N 1
ATOM 902 C CA . ASN A 1 113 ? 9.074 -8.574 2.203 1.00 97.44 113 ASN A CA 1
ATOM 903 C C . ASN A 1 113 ? 10.075 -8.617 3.366 1.00 97.44 113 ASN A C 1
ATOM 905 O O . ASN A 1 113 ? 9.774 -9.184 4.416 1.00 97.44 113 ASN A O 1
ATOM 909 N N . ASN A 1 114 ? 11.224 -7.948 3.233 1.00 97.88 114 ASN A N 1
ATOM 910 C CA . ASN A 1 114 ? 12.217 -7.850 4.309 1.00 97.88 114 ASN A CA 1
ATOM 911 C C . ASN A 1 114 ? 11.711 -7.053 5.524 1.00 97.88 114 ASN A C 1
ATOM 913 O O . ASN A 1 114 ? 12.180 -7.269 6.639 1.00 97.88 114 ASN A O 1
ATOM 917 N N . MET A 1 115 ? 10.750 -6.147 5.327 1.00 97.56 115 MET A N 1
ATOM 918 C CA . MET A 1 115 ? 10.061 -5.425 6.403 1.00 97.56 115 MET A CA 1
ATOM 919 C C . MET A 1 115 ? 8.895 -6.221 7.020 1.00 97.56 115 MET A C 1
ATOM 921 O O . MET A 1 115 ? 8.280 -5.740 7.969 1.00 97.56 115 MET A O 1
ATOM 925 N N . GLY A 1 116 ? 8.568 -7.409 6.495 1.00 97.06 116 GLY A N 1
ATOM 926 C CA . GLY A 1 116 ? 7.426 -8.215 6.941 1.00 97.06 116 GLY A CA 1
ATOM 927 C C . GLY A 1 116 ? 6.063 -7.689 6.475 1.00 97.06 116 GLY A C 1
ATOM 928 O O . GLY A 1 116 ? 5.045 -7.988 7.099 1.00 97.06 116 GLY A O 1
ATOM 929 N N . VAL A 1 117 ? 6.028 -6.890 5.405 1.00 98.06 117 VAL A N 1
ATOM 930 C CA . VAL A 1 117 ? 4.796 -6.358 4.809 1.00 98.06 117 VAL A CA 1
ATOM 931 C C . VAL A 1 117 ? 4.300 -7.295 3.716 1.00 98.06 117 VAL A C 1
ATOM 933 O O . VAL A 1 117 ? 5.066 -7.697 2.846 1.00 98.06 117 VAL A O 1
ATOM 936 N N . ALA A 1 118 ? 3.005 -7.614 3.733 1.00 97.06 118 ALA A N 1
ATOM 937 C CA . ALA A 1 118 ? 2.397 -8.429 2.689 1.00 97.06 118 ALA A CA 1
ATOM 938 C C . ALA A 1 118 ? 2.330 -7.659 1.362 1.00 97.06 118 ALA A C 1
ATOM 940 O O . ALA A 1 118 ? 1.876 -6.510 1.329 1.00 97.06 118 ALA A O 1
ATOM 941 N N . VAL A 1 119 ? 2.737 -8.317 0.276 1.00 96.88 119 VAL A N 1
ATOM 942 C CA . VAL A 1 119 ? 2.660 -7.791 -1.090 1.00 96.88 119 VAL A CA 1
ATOM 943 C C . VAL A 1 119 ? 1.715 -8.658 -1.919 1.00 96.88 119 VAL A C 1
ATOM 945 O O . VAL A 1 119 ? 1.792 -9.885 -1.883 1.00 96.88 119 VAL A O 1
ATOM 948 N N . VAL A 1 120 ? 0.814 -8.017 -2.660 1.00 94.69 120 VAL A N 1
ATOM 949 C CA . VAL A 1 120 ? -0.110 -8.654 -3.600 1.00 94.69 120 VAL A CA 1
ATOM 950 C C . VAL A 1 120 ? 0.215 -8.165 -5.003 1.00 94.69 120 VAL A C 1
ATOM 952 O O . VAL A 1 120 ? 0.162 -6.970 -5.282 1.00 94.69 120 VAL A O 1
ATOM 955 N N . MET A 1 121 ? 0.501 -9.105 -5.899 1.00 90.62 121 MET A N 1
ATOM 956 C CA . MET A 1 121 ? 0.609 -8.832 -7.329 1.00 90.62 121 MET A CA 1
ATOM 957 C C . MET A 1 121 ? -0.779 -9.020 -7.948 1.00 90.62 121 MET A C 1
ATOM 959 O O . MET A 1 121 ? -1.266 -10.145 -8.065 1.00 90.62 121 MET A O 1
ATOM 963 N N . GLY A 1 122 ? -1.449 -7.913 -8.263 1.00 76.88 122 GLY A N 1
ATOM 964 C CA . GLY A 1 122 ? -2.800 -7.896 -8.813 1.00 76.88 122 GLY A CA 1
ATOM 965 C C . GLY A 1 122 ? -2.864 -8.482 -10.223 1.00 76.88 122 GLY A C 1
ATOM 966 O O . GLY A 1 122 ? -1.908 -8.408 -10.992 1.00 76.88 122 GLY A O 1
ATOM 967 N N . GLY A 1 123 ? -4.009 -9.075 -10.575 1.00 74.75 123 GLY A N 1
ATOM 968 C CA . GLY A 1 123 ? -4.291 -9.532 -11.944 1.00 74.75 123 GLY A CA 1
ATOM 969 C C . GLY A 1 123 ? -4.806 -8.425 -12.877 1.00 74.75 123 GLY A C 1
ATOM 970 O O . GLY A 1 123 ? -4.817 -8.619 -14.094 1.00 74.75 123 GLY A O 1
ATOM 971 N N . SER A 1 124 ? -5.217 -7.294 -12.298 1.00 74.25 124 SER A N 1
ATOM 972 C CA . SER A 1 124 ? -5.789 -6.091 -12.919 1.00 74.25 124 SER A CA 1
ATOM 973 C C . SER A 1 124 ? -5.091 -4.829 -12.380 1.00 74.25 124 SER A C 1
ATOM 975 O O . SER A 1 124 ? -4.068 -4.946 -11.701 1.00 74.25 124 SER A O 1
ATOM 977 N N . ASP A 1 125 ? -5.661 -3.652 -12.648 1.00 84.19 125 ASP A N 1
ATOM 978 C CA . ASP A 1 125 ? -5.219 -2.364 -12.097 1.00 84.19 125 ASP A CA 1
ATOM 979 C C . ASP A 1 125 ? -5.210 -2.374 -10.556 1.00 84.19 125 ASP A C 1
ATOM 981 O O . ASP A 1 125 ? -5.995 -3.092 -9.910 1.00 84.19 125 ASP A O 1
ATOM 985 N N . GLY A 1 126 ? -4.293 -1.605 -9.966 1.00 85.81 126 GLY A N 1
ATOM 986 C CA . GLY A 1 126 ? -4.001 -1.610 -8.533 1.00 85.81 126 GLY A CA 1
ATOM 987 C C . GLY A 1 126 ? -5.206 -1.247 -7.676 1.00 85.81 126 GLY A C 1
ATOM 988 O O . GLY A 1 126 ? -5.536 -1.972 -6.729 1.00 85.81 126 GLY A O 1
ATOM 989 N N . GLU A 1 127 ? -5.921 -0.177 -8.026 1.00 90.75 127 GLU A N 1
ATOM 990 C CA . GLU A 1 127 ? -7.108 0.272 -7.301 1.00 90.75 127 GLU A CA 1
ATOM 991 C C . GLU A 1 127 ? -8.279 -0.717 -7.399 1.00 90.75 127 GLU A C 1
ATOM 993 O O . GLU A 1 127 ? -8.994 -0.918 -6.411 1.00 90.75 127 GLU A O 1
ATOM 998 N N . ALA A 1 128 ? -8.428 -1.415 -8.530 1.00 93.06 128 ALA A N 1
ATOM 999 C CA . ALA A 1 128 ? -9.427 -2.471 -8.686 1.00 93.06 128 ALA A CA 1
ATOM 1000 C C . ALA A 1 128 ? -9.149 -3.643 -7.736 1.00 93.06 128 ALA A C 1
ATOM 1002 O O . ALA A 1 128 ? -10.045 -4.122 -7.035 1.00 93.06 128 ALA A O 1
ATOM 1003 N N . GLN A 1 129 ? -7.890 -4.082 -7.663 1.00 94.88 129 GLN A N 1
ATOM 1004 C CA . GLN A 1 129 ? -7.479 -5.154 -6.759 1.00 94.88 129 GLN A CA 1
ATOM 1005 C C . GLN A 1 129 ? -7.614 -4.730 -5.288 1.00 94.88 129 GLN A C 1
ATOM 1007 O O . GLN A 1 129 ? -8.064 -5.529 -4.462 1.00 94.88 129 GLN A O 1
ATOM 1012 N N . CYS A 1 130 ? -7.294 -3.477 -4.952 1.00 95.94 130 CYS A N 1
ATOM 1013 C CA . CYS A 1 130 ? -7.521 -2.931 -3.613 1.00 95.94 130 CYS A CA 1
ATOM 1014 C C . CYS A 1 130 ? -9.009 -2.959 -3.232 1.00 95.94 130 CYS A C 1
ATOM 1016 O O . CYS A 1 130 ? -9.354 -3.394 -2.131 1.00 95.94 130 CYS A O 1
ATOM 1018 N N . ALA A 1 131 ? -9.896 -2.542 -4.141 1.00 96.50 131 ALA A N 1
ATOM 1019 C CA . ALA A 1 131 ? -11.339 -2.539 -3.911 1.00 96.50 131 ALA A CA 1
ATOM 1020 C C . ALA A 1 131 ? -11.890 -3.958 -3.705 1.00 96.50 131 ALA A C 1
ATOM 1022 O O . ALA A 1 131 ? -12.761 -4.172 -2.860 1.00 96.50 131 ALA A O 1
ATOM 1023 N N . GLN A 1 132 ? -11.366 -4.947 -4.433 1.00 95.62 132 GLN A N 1
ATOM 1024 C CA . GLN A 1 132 ? -11.735 -6.353 -4.250 1.00 95.62 132 GLN A CA 1
ATOM 1025 C C . GLN A 1 132 ? -11.291 -6.900 -2.889 1.00 95.62 132 GLN A C 1
ATOM 1027 O O . GLN A 1 132 ? -12.063 -7.605 -2.238 1.00 95.62 132 GLN A O 1
ATOM 1032 N N . LEU A 1 133 ? -10.079 -6.561 -2.429 1.00 96.69 133 LEU A N 1
ATOM 1033 C CA . LEU A 1 133 ? -9.605 -6.957 -1.098 1.00 96.69 133 LEU A CA 1
ATOM 1034 C C . LEU A 1 133 ? -10.508 -6.390 0.008 1.00 96.69 133 LEU A C 1
ATOM 1036 O O . LEU A 1 133 ? -10.793 -7.089 0.982 1.00 96.69 133 LEU A O 1
ATOM 1040 N N . GLU A 1 134 ? -10.986 -5.150 -0.145 1.00 97.81 134 GLU A N 1
ATOM 1041 C CA . GLU A 1 134 ? -11.918 -4.542 0.811 1.00 97.81 134 GLU A CA 1
ATOM 1042 C C . GLU A 1 134 ? -13.289 -5.231 0.782 1.00 97.81 134 GLU A C 1
ATOM 1044 O O . GLU A 1 134 ? -13.859 -5.541 1.829 1.00 97.81 134 GLU A O 1
ATOM 1049 N N . GLN A 1 135 ? -13.825 -5.506 -0.410 1.00 97.06 135 GLN A N 1
ATOM 1050 C CA . GLN A 1 135 ? -15.104 -6.208 -0.568 1.00 97.06 135 GLN A CA 1
ATOM 1051 C C . GLN A 1 135 ? -15.059 -7.633 -0.005 1.00 97.06 135 GLN A C 1
ATOM 1053 O O . GLN A 1 135 ? -16.042 -8.098 0.569 1.00 97.06 135 GLN A O 1
ATOM 1058 N N . ALA A 1 136 ? -13.908 -8.301 -0.107 1.00 97.06 136 ALA A N 1
ATOM 1059 C CA . ALA A 1 136 ? -13.664 -9.607 0.498 1.00 97.06 136 ALA A CA 1
ATOM 1060 C C . ALA A 1 136 ? -13.449 -9.553 2.026 1.00 97.06 136 ALA A C 1
ATOM 1062 O O . ALA A 1 136 ? -13.337 -10.601 2.660 1.00 97.06 136 ALA A O 1
ATOM 1063 N N . GLY A 1 137 ? -13.369 -8.359 2.627 1.00 97.50 137 GLY A N 1
ATOM 1064 C CA . GLY A 1 137 ? -13.116 -8.176 4.059 1.00 97.50 137 GLY A CA 1
ATOM 1065 C C . GLY A 1 137 ? -11.684 -8.504 4.493 1.00 97.50 137 GLY A C 1
ATOM 1066 O O . GLY A 1 137 ? -11.443 -8.737 5.675 1.00 97.50 137 GLY A O 1
ATOM 1067 N N . LEU A 1 138 ? -10.734 -8.544 3.551 1.00 97.75 138 LEU A N 1
ATOM 1068 C CA . LEU A 1 138 ? -9.315 -8.807 3.820 1.00 97.75 138 LEU A CA 1
ATOM 1069 C C . LEU A 1 138 ? -8.559 -7.540 4.240 1.00 97.75 138 LEU A C 1
ATOM 1071 O O . LEU A 1 138 ? -7.541 -7.622 4.928 1.00 97.75 138 LEU A O 1
ATOM 1075 N N . VAL A 1 139 ? -9.065 -6.375 3.834 1.00 98.38 139 VAL A N 1
ATOM 1076 C CA . VAL A 1 139 ? -8.603 -5.053 4.267 1.00 98.38 139 VAL A CA 1
ATOM 1077 C C . VAL A 1 139 ? -9.804 -4.188 4.651 1.00 98.38 139 VAL A C 1
ATOM 1079 O O . VAL A 1 139 ? -10.925 -4.420 4.207 1.00 98.38 139 VAL A O 1
ATOM 1082 N N . ASP A 1 140 ? -9.562 -3.175 5.473 1.00 98.38 140 ASP A N 1
ATOM 1083 C CA . ASP A 1 140 ? -10.554 -2.214 5.955 1.00 98.38 140 ASP A CA 1
ATOM 1084 C C . ASP A 1 140 ? -10.699 -0.979 5.041 1.00 98.38 140 ASP A C 1
ATOM 1086 O O . ASP A 1 140 ? -11.555 -0.132 5.284 1.00 98.38 140 ASP A O 1
ATOM 1090 N N . GLY A 1 141 ? -9.848 -0.851 4.021 1.00 97.62 141 GLY A N 1
ATOM 1091 C CA . GLY A 1 141 ? -9.852 0.243 3.051 1.00 97.62 141 GLY A CA 1
ATOM 1092 C C . GLY A 1 141 ? -8.540 0.339 2.276 1.00 97.62 141 GLY A C 1
ATOM 1093 O O . GLY A 1 141 ? -7.664 -0.520 2.416 1.00 97.62 141 GLY A O 1
ATOM 1094 N N . CYS A 1 142 ? -8.389 1.396 1.480 1.00 97.50 142 CYS A N 1
ATOM 1095 C CA . CYS A 1 142 ? -7.239 1.605 0.604 1.00 97.50 142 CYS A CA 1
ATOM 1096 C C . CYS A 1 142 ? -6.625 2.999 0.768 1.00 97.50 142 CYS A C 1
ATOM 1098 O O . CYS A 1 142 ? -7.332 4.005 0.811 1.00 97.50 142 CYS A O 1
ATOM 1100 N N . ILE A 1 143 ? -5.295 3.060 0.819 1.00 96.31 143 ILE A N 1
ATOM 1101 C CA . ILE A 1 143 ? -4.516 4.284 0.661 1.00 96.31 143 ILE A CA 1
ATOM 1102 C C . ILE A 1 143 ? -4.167 4.430 -0.820 1.00 96.31 143 ILE A C 1
ATOM 1104 O O . ILE A 1 143 ? -3.257 3.767 -1.320 1.00 96.31 143 ILE A O 1
ATOM 1108 N N . THR A 1 144 ? -4.869 5.327 -1.507 1.00 94.62 144 THR A N 1
ATOM 1109 C CA . THR A 1 144 ? -4.592 5.686 -2.902 1.00 94.62 144 THR A CA 1
ATOM 1110 C C . THR A 1 144 ? -5.019 7.126 -3.182 1.00 94.62 144 THR A C 1
ATOM 1112 O O . THR A 1 144 ? -5.870 7.703 -2.494 1.00 94.62 144 THR A O 1
ATOM 1115 N N . SER A 1 145 ? -4.388 7.746 -4.178 1.00 92.00 145 SER A N 1
ATOM 1116 C CA . SER A 1 145 ? -4.823 9.038 -4.701 1.00 92.00 145 SER A CA 1
ATOM 1117 C C . SER A 1 145 ? -5.771 8.909 -5.897 1.00 92.00 145 SER A C 1
ATOM 1119 O O . SER A 1 145 ? -6.430 9.914 -6.202 1.00 92.00 145 SER A O 1
ATOM 1121 N N . ASP A 1 146 ? -5.892 7.706 -6.474 1.00 91.38 146 ASP A N 1
ATOM 1122 C CA . ASP A 1 146 ? -6.788 7.370 -7.580 1.00 91.38 146 ASP A CA 1
ATOM 1123 C C . ASP A 1 146 ? -8.229 7.146 -7.095 1.00 91.38 146 ASP A C 1
ATOM 1125 O O . ASP A 1 146 ? -8.482 6.456 -6.108 1.00 91.38 146 ASP A O 1
ATOM 1129 N N . PHE A 1 147 ? -9.188 7.777 -7.768 1.00 92.62 147 PHE A N 1
ATOM 1130 C CA . PHE A 1 147 ? -10.600 7.708 -7.403 1.00 92.62 147 PHE A CA 1
ATOM 1131 C C . PHE A 1 147 ? -11.351 6.579 -8.109 1.00 92.62 147 PHE A C 1
ATOM 1133 O O . PHE A 1 147 ? -12.467 6.264 -7.684 1.00 92.62 147 PHE A O 1
ATOM 1140 N N . ASP A 1 148 ? -10.745 5.933 -9.108 1.00 93.38 148 ASP A N 1
ATOM 1141 C CA . ASP A 1 148 ? -11.339 4.782 -9.794 1.00 93.38 148 ASP A CA 1
ATOM 1142 C C . ASP A 1 148 ? -11.556 3.605 -8.827 1.00 93.38 148 ASP A C 1
ATOM 1144 O O . ASP A 1 148 ? -12.474 2.807 -9.010 1.00 93.38 148 ASP A O 1
ATOM 1148 N N . TYR A 1 149 ? -10.853 3.599 -7.687 1.00 95.06 149 TYR A N 1
ATOM 1149 C CA . TYR A 1 149 ? -11.146 2.769 -6.514 1.00 95.06 149 TYR A CA 1
ATOM 1150 C C . TYR A 1 149 ? -12.644 2.687 -6.171 1.00 95.06 149 TYR A C 1
ATOM 1152 O O . TYR A 1 149 ? -13.176 1.605 -5.909 1.00 95.06 149 TYR A O 1
ATOM 1160 N N . PHE A 1 150 ? -13.347 3.825 -6.188 1.00 95.75 150 PHE A N 1
ATOM 1161 C CA . PHE A 1 150 ? -14.780 3.866 -5.897 1.00 95.75 150 PHE A CA 1
ATOM 1162 C C . PHE A 1 150 ? -15.617 3.250 -7.022 1.00 95.75 150 PHE A C 1
ATOM 1164 O O . PHE A 1 150 ? -16.637 2.619 -6.746 1.00 95.75 150 PHE A O 1
ATOM 1171 N N . LEU A 1 151 ? -15.188 3.393 -8.281 1.00 95.38 151 LEU A N 1
ATOM 1172 C CA . LEU A 1 151 ? -15.868 2.791 -9.432 1.00 95.38 151 LEU A CA 1
ATOM 1173 C C . LEU A 1 151 ? -15.796 1.261 -9.388 1.00 95.38 151 LEU A C 1
ATOM 1175 O O . LEU A 1 151 ? -16.749 0.592 -9.783 1.00 95.38 151 LEU A O 1
ATOM 1179 N N . TYR A 1 152 ? -14.716 0.711 -8.830 1.00 95.31 152 TYR A N 1
ATOM 1180 C CA . TYR A 1 152 ? -14.554 -0.725 -8.594 1.00 95.31 152 TYR A CA 1
ATOM 1181 C C . TYR A 1 152 ? -15.263 -1.245 -7.330 1.00 95.31 152 TYR A C 1
ATOM 1183 O O . TYR A 1 152 ? -15.148 -2.428 -7.003 1.00 95.31 152 TYR A O 1
ATOM 1191 N N . GLY A 1 153 ? -16.024 -0.399 -6.625 1.00 96.19 153 GLY A N 1
ATOM 1192 C CA . GLY A 1 153 ? -16.813 -0.786 -5.449 1.00 96.19 153 GLY A CA 1
ATOM 1193 C C . GLY A 1 153 ? -16.084 -0.643 -4.111 1.00 96.19 153 GLY A C 1
ATOM 1194 O O . GLY A 1 153 ? -16.580 -1.125 -3.090 1.00 96.19 153 GLY A O 1
ATOM 1195 N N . GLY A 1 154 ? -14.925 0.018 -4.095 1.00 96.88 154 GLY A N 1
ATOM 1196 C CA . GLY A 1 154 ? -14.263 0.427 -2.864 1.00 96.88 154 GLY A CA 1
ATOM 1197 C C . GLY A 1 154 ? -15.108 1.436 -2.075 1.00 96.88 154 GLY A C 1
ATOM 1198 O O . GLY A 1 154 ? -15.881 2.203 -2.645 1.00 96.88 154 GLY A O 1
ATOM 1199 N N . ARG A 1 155 ? -14.990 1.430 -0.747 1.00 96.38 155 ARG A N 1
ATOM 1200 C CA . ARG A 1 155 ? -15.810 2.233 0.176 1.00 96.38 155 ARG A CA 1
ATOM 1201 C C . ARG A 1 155 ? -14.974 3.161 1.045 1.00 96.38 155 ARG A C 1
ATOM 1203 O O . ARG A 1 155 ? -15.363 4.309 1.238 1.00 96.38 155 ARG A O 1
ATOM 1210 N N . ASN A 1 156 ? -13.830 2.694 1.541 1.00 96.38 156 ASN A N 1
ATOM 1211 C CA . ASN A 1 156 ? -12.970 3.469 2.433 1.00 96.38 156 ASN A CA 1
ATOM 1212 C C . ASN A 1 156 ? -11.659 3.858 1.737 1.00 96.38 156 ASN A C 1
ATOM 1214 O O . ASN A 1 156 ? -10.677 3.116 1.773 1.00 96.38 156 ASN A O 1
ATOM 1218 N N . LEU A 1 157 ? -11.645 5.035 1.102 1.00 96.06 157 LEU A N 1
ATOM 1219 C CA . LEU A 1 157 ? -10.441 5.619 0.504 1.00 96.06 157 LEU A CA 1
ATOM 1220 C C . LEU A 1 157 ? -9.775 6.588 1.483 1.00 96.06 157 LEU A C 1
ATOM 1222 O O . LEU A 1 157 ? -10.391 7.553 1.939 1.00 96.06 157 LEU A O 1
ATOM 1226 N N . TYR A 1 158 ? -8.486 6.384 1.731 1.00 95.38 158 TYR A N 1
ATOM 1227 C CA . TYR A 1 158 ? -7.662 7.225 2.589 1.00 95.38 158 TYR A CA 1
ATOM 1228 C C . TYR A 1 158 ? -6.594 7.954 1.774 1.00 95.38 158 TYR A C 1
ATOM 1230 O O . TYR A 1 158 ? -5.846 7.351 1.007 1.00 95.38 158 TYR A O 1
ATOM 1238 N N . LYS A 1 159 ? -6.464 9.266 1.994 1.00 92.00 159 LYS A N 1
ATOM 1239 C CA . LYS A 1 159 ? -5.328 10.057 1.502 1.00 92.00 159 LYS A CA 1
ATOM 1240 C C . LYS A 1 159 ? -4.438 10.432 2.673 1.00 92.00 159 LYS A C 1
ATOM 1242 O O . LYS A 1 159 ? -4.902 11.050 3.628 1.00 92.00 159 LYS A O 1
ATOM 1247 N N . VAL A 1 160 ? -3.163 10.063 2.592 1.00 88.25 160 VAL A N 1
ATOM 1248 C CA . VAL A 1 160 ? -2.183 10.322 3.651 1.00 88.25 160 VAL A CA 1
ATOM 1249 C C . VAL A 1 160 ? -1.236 11.429 3.209 1.00 88.25 160 VAL A C 1
ATOM 1251 O O . VAL A 1 160 ? -0.566 11.317 2.185 1.00 88.25 160 VAL A O 1
ATOM 1254 N N . SER A 1 161 ? -1.160 1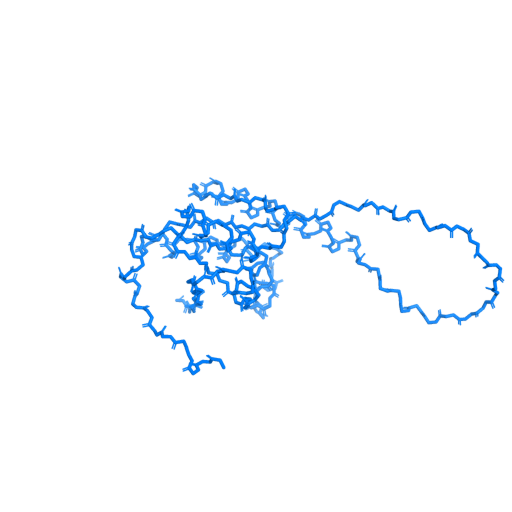2.492 4.006 1.00 82.38 161 SER A N 1
ATOM 1255 C CA . SER A 1 161 ? -0.169 13.553 3.828 1.00 82.38 161 SER A CA 1
ATOM 1256 C C . SER A 1 161 ? 1.101 13.194 4.590 1.00 82.38 161 SER A C 1
ATOM 1258 O O . SER A 1 161 ? 1.124 13.215 5.820 1.00 82.38 161 SER A O 1
ATOM 1260 N N . TYR A 1 162 ? 2.166 12.874 3.860 1.00 72.00 162 TYR A N 1
ATOM 1261 C CA . TYR A 1 162 ? 3.491 12.657 4.433 1.00 72.00 162 TYR A CA 1
ATOM 1262 C C . TYR A 1 162 ? 4.240 13.991 4.451 1.00 72.00 162 TYR A C 1
ATOM 1264 O O . TYR A 1 162 ? 4.720 14.450 3.416 1.00 72.00 162 TYR A O 1
ATOM 1272 N N . PHE A 1 163 ? 4.303 14.643 5.611 1.00 59.97 163 PHE A N 1
ATOM 1273 C CA . PHE A 1 163 ? 5.163 15.811 5.795 1.00 59.97 163 PHE A CA 1
ATOM 1274 C C . PHE A 1 163 ? 6.594 15.341 6.065 1.00 59.97 163 PHE A C 1
ATOM 1276 O O . PHE A 1 163 ? 6.792 14.371 6.796 1.00 59.97 163 PHE A O 1
ATOM 1283 N N . ALA A 1 164 ? 7.581 16.010 5.466 1.00 46.88 164 ALA A N 1
ATOM 1284 C CA . ALA A 1 164 ? 8.977 15.798 5.822 1.00 46.88 164 ALA A CA 1
ATOM 1285 C C . ALA A 1 164 ? 9.179 16.277 7.269 1.00 46.88 164 ALA A C 1
ATOM 1287 O O . ALA A 1 164 ? 8.917 17.443 7.565 1.00 46.88 164 ALA A O 1
ATOM 1288 N N . SER A 1 165 ? 9.560 15.357 8.155 1.00 35.56 165 SER A N 1
ATOM 1289 C CA . SER A 1 165 ? 10.035 15.655 9.511 1.00 35.56 165 SER A CA 1
ATOM 1290 C C . SER A 1 165 ? 11.477 16.129 9.482 1.00 35.56 165 SER A C 1
ATOM 1292 O O . SER A 1 165 ? 12.259 15.457 8.768 1.00 35.56 165 SER A O 1
#

Secondary structure (DSSP, 8-state):
-GGG-----GGGGTT-EEEEEHHHHHHHHHHS-SS-TT-TTHHHHHHHHHHHHHHHHT-EEEEEE------------------S----------HHHHHHHHHHHHHHHHHHHHTT-EEEE-SS-HHHHHHHHHHTTS-SEEE-S-SHHHHTT---EE-------

Organism: NCBI:txid53326

Radius of gyration: 19.11 Å; chains: 1; bounding box: 38×29×66 Å

Foldseek 3Di:
DVVPDDDDPLLVQAQFEAEEELVQLVVVQVVVPPPVPPDPLSSLVSLVVVVVVCVVSNYQYEYEYEDLDDDPPDPPPDDDDDDDDDDPPDPDDDPVVSVSVVVNVVVNVVSCVVVVHHYHYDDHHRLLVSLVCCVVVVGVFYEDPDPCNVVSPGDDYDHDDDDDD

InterPro domains:
  IPR006084 XPG/Rad2 endonuclease [PR00853] (15-29)
  IPR006084 XPG/Rad2 endonuclease [PR00853] (61-80)
  IPR006084 XPG/Rad2 endonuclease [PR00853] (112-129)
  IPR006084 XPG/Rad2 endonuclease [PR00853] (133-153)
  IPR006084 XPG/Rad2 endonuclease [PTHR11081] (2-159)
  IPR006085 XPG, N-terminal [PF00752] (6-67)
  IPR006085 XPG, N-terminal [SM00485] (1-88)
  IPR006086 XPG-I domain [PF00867] (116-159)
  IPR006086 XPG-I domain [SM00484] (113-165)
  IPR029060 PIN-like domain superfamily [SSF88723] (4-159)

pLDDT: mean 81.19, std 20.51, range [35.56, 98.56]

Sequence (165 aa):
MQKYAEQVPTSTLRNKTLAIDGHIWLYESSRGCANHFMSGASYLVTFFNRIQRLLEVGIRPVVVFDKITEFHSCPSVANSHVKKSKRSGGHGWNLDAHNELKKRVYNAEQLLNNMGVAVVMGGSDGEAQCAQLEQAGLVDGCITSDFDYFLYGGRNLYKVSYFAS